Protein AF-F5XFW6-F1 (afdb_monomer)

Foldseek 3Di:
DDLVVLVVVLVVCVVVDDDDPDLLVQLVVLQVVLCVVLVFHDDPVRSDSVQSVDSVSVSVVSVVRNDDD

Mean predicted aligned error: 4.2 Å

Secondary structure (DSSP, 8-state):
--HHHHHHHHHHHHHHPPPPS-HHHHHHHHHHHHHHHHT----GGG--HHHHTSHHHHHHHHHHHT---

Radius of gyration: 11.31 Å; Cα contacts (8 Å, |Δi|>4): 54; chains: 1; bounding box: 32×19×24 Å

Solvent-accessible surface area (backbone atoms only — not comparable to full-atom values): 4157 Å² total; per-residue (Å²): 114,60,69,70,55,55,53,53,53,52,51,53,47,58,75,68,56,73,91,65,97,46,59,63,61,48,14,52,53,41,47,54,50,49,25,67,75,70,72,50,82,78,53,76,86,68,70,31,39,82,35,48,68,33,75,68,51,36,50,54,50,55,58,61,72,49,53,80,132

Structure (mmCIF, N/CA/C/O backbone):
data_AF-F5XFW6-F1
#
_entry.id   AF-F5XFW6-F1
#
loop_
_atom_site.group_PDB
_atom_site.id
_atom_site.type_symbol
_atom_site.label_atom_id
_atom_site.label_alt_id
_atom_site.label_comp_id
_atom_site.label_asym_id
_atom_site.label_entity_id
_atom_site.label_seq_id
_atom_site.pdbx_PDB_ins_code
_atom_site.Cartn_x
_atom_site.Cartn_y
_atom_site.Cartn_z
_atom_site.occupancy
_atom_site.B_iso_or_equiv
_atom_site.auth_seq_id
_atom_site.auth_comp_id
_atom_site.auth_asym_id
_atom_site.auth_atom_id
_atom_site.pdbx_PDB_model_num
ATOM 1 N N . MET A 1 1 ? -7.451 6.408 11.870 1.00 67.88 1 MET A N 1
ATOM 2 C CA . MET A 1 1 ? -5.977 6.262 11.994 1.00 67.88 1 MET A CA 1
ATOM 3 C C . MET A 1 1 ? -5.337 7.644 12.178 1.00 67.88 1 MET A C 1
ATOM 5 O O . MET A 1 1 ? -5.918 8.613 11.709 1.00 67.88 1 MET A O 1
ATOM 9 N N . ASN A 1 2 ? -4.185 7.782 12.849 1.00 82.50 2 ASN A N 1
ATOM 10 C CA . ASN A 1 2 ? -3.459 9.065 12.928 1.00 82.50 2 ASN A CA 1
ATOM 11 C C . ASN A 1 2 ? -2.628 9.289 11.646 1.00 82.50 2 ASN A C 1
ATOM 13 O O . ASN A 1 2 ? -1.800 8.440 11.322 1.00 82.50 2 ASN A O 1
ATOM 17 N N . ILE A 1 3 ? -2.805 10.425 10.955 1.00 84.31 3 ILE A N 1
ATOM 18 C CA . ILE A 1 3 ? -2.069 10.760 9.717 1.00 84.31 3 ILE A CA 1
ATOM 19 C C . ILE A 1 3 ? -0.545 10.703 9.918 1.00 84.31 3 ILE A C 1
ATOM 21 O O . ILE A 1 3 ? 0.170 10.208 9.055 1.00 84.31 3 ILE A O 1
ATOM 25 N N . GLY A 1 4 ? -0.045 11.142 11.079 1.00 87.50 4 GLY A N 1
ATOM 26 C CA . GLY A 1 4 ? 1.392 11.142 11.362 1.00 87.50 4 GLY A CA 1
ATOM 27 C C . GLY A 1 4 ? 1.973 9.736 11.526 1.00 87.50 4 GLY A C 1
ATOM 28 O O . GLY A 1 4 ? 3.153 9.529 11.264 1.00 87.50 4 GLY A O 1
ATOM 29 N N . LEU A 1 5 ? 1.146 8.762 11.922 1.00 89.56 5 LEU A N 1
ATOM 30 C CA . LEU A 1 5 ? 1.553 7.359 12.003 1.00 89.56 5 LEU A CA 1
ATOM 31 C C . LEU A 1 5 ? 1.654 6.732 10.608 1.00 89.56 5 LEU A C 1
ATOM 33 O O . LEU A 1 5 ? 2.620 6.026 10.345 1.00 89.56 5 LEU A O 1
ATOM 37 N N . ILE A 1 6 ? 0.694 7.018 9.719 1.00 90.88 6 ILE A N 1
ATOM 38 C CA . ILE A 1 6 ? 0.729 6.554 8.321 1.00 90.88 6 ILE A CA 1
ATOM 39 C C . ILE A 1 6 ? 2.027 7.028 7.663 1.00 90.88 6 ILE A C 1
ATOM 41 O O . ILE A 1 6 ? 2.768 6.223 7.107 1.00 90.88 6 ILE A O 1
ATOM 45 N N . ASP A 1 7 ? 2.338 8.316 7.804 1.00 92.62 7 ASP A N 1
ATOM 46 C CA . ASP A 1 7 ? 3.528 8.924 7.206 1.00 92.62 7 ASP A CA 1
ATOM 47 C C . ASP A 1 7 ? 4.820 8.299 7.718 1.00 92.62 7 ASP A C 1
ATOM 49 O O . ASP A 1 7 ? 5.718 7.993 6.935 1.00 92.62 7 ASP A O 1
ATOM 53 N N . HIS A 1 8 ? 4.907 8.089 9.032 1.00 93.44 8 HIS A N 1
ATOM 54 C CA . HIS A 1 8 ? 6.082 7.488 9.642 1.00 93.44 8 HIS A CA 1
ATOM 55 C C . HIS A 1 8 ? 6.307 6.058 9.141 1.00 93.44 8 HIS A C 1
ATOM 57 O O . HIS A 1 8 ? 7.404 5.727 8.700 1.00 93.44 8 HIS A O 1
ATOM 63 N N . VAL A 1 9 ? 5.257 5.236 9.144 1.00 93.38 9 VAL A N 1
ATOM 64 C CA . VAL A 1 9 ? 5.356 3.826 8.761 1.00 93.38 9 VAL A CA 1
ATOM 65 C C . VAL A 1 9 ? 5.645 3.658 7.268 1.00 93.38 9 VAL A C 1
ATOM 67 O O . VAL A 1 9 ? 6.470 2.825 6.893 1.00 93.38 9 VAL A O 1
ATOM 70 N N . LEU A 1 10 ? 5.018 4.463 6.404 1.00 93.25 10 LEU A N 1
ATOM 71 C CA . LEU A 1 10 ? 5.297 4.424 4.967 1.00 93.25 10 LEU A CA 1
ATOM 72 C C . LEU A 1 10 ? 6.729 4.875 4.651 1.00 93.25 10 LEU A C 1
ATOM 74 O O . LEU A 1 10 ? 7.377 4.253 3.809 1.00 93.25 10 LEU A O 1
ATOM 78 N N . ALA A 1 11 ? 7.254 5.881 5.358 1.00 93.06 11 ALA A N 1
ATOM 79 C CA . ALA A 1 11 ? 8.648 6.298 5.210 1.00 93.06 11 ALA A CA 1
ATOM 80 C C . ALA A 1 11 ? 9.628 5.190 5.635 1.00 93.06 11 ALA A C 1
ATOM 82 O O . ALA A 1 11 ? 10.609 4.921 4.940 1.00 93.06 11 ALA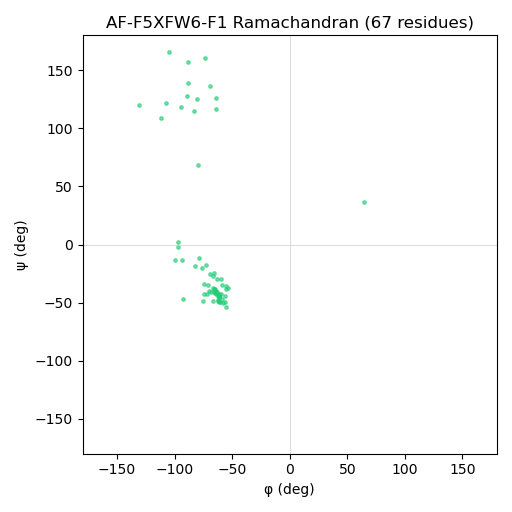 A O 1
ATOM 83 N N . GLU A 1 12 ? 9.361 4.495 6.747 1.00 92.94 12 GLU A N 1
ATOM 84 C CA . GLU A 1 12 ? 10.178 3.349 7.164 1.00 92.94 12 GLU A CA 1
ATOM 85 C C . GLU A 1 12 ? 10.124 2.198 6.151 1.00 92.94 12 GLU A C 1
ATOM 87 O O . GLU A 1 12 ? 11.157 1.595 5.845 1.00 92.94 12 GLU A O 1
ATOM 92 N N . TYR A 1 13 ? 8.945 1.912 5.596 1.00 91.12 13 TYR A N 1
ATOM 93 C CA . TYR A 1 13 ? 8.783 0.900 4.557 1.00 91.12 13 TYR A CA 1
ATOM 94 C C . TYR A 1 13 ? 9.564 1.253 3.290 1.00 91.12 13 TYR A C 1
ATOM 96 O O . TYR A 1 13 ? 10.265 0.395 2.755 1.00 91.12 13 TYR A O 1
ATOM 104 N N . GLU A 1 14 ? 9.507 2.506 2.837 1.00 89.81 14 GLU A N 1
ATOM 105 C CA . GLU A 1 14 ? 10.254 2.982 1.670 1.00 89.81 14 GLU A CA 1
ATOM 106 C C . GLU A 1 14 ? 11.768 2.813 1.860 1.00 89.81 14 GLU A C 1
ATOM 108 O O . GLU A 1 14 ? 12.447 2.300 0.971 1.00 89.81 14 GLU A O 1
ATOM 113 N N . HIS A 1 15 ? 12.292 3.128 3.048 1.00 88.31 15 HIS A N 1
ATOM 114 C CA . HIS A 1 15 ? 13.705 2.915 3.375 1.00 88.31 15 HIS A CA 1
ATOM 115 C C . HIS A 1 15 ? 14.130 1.438 3.363 1.00 88.31 15 HIS A C 1
ATOM 117 O O . HIS A 1 15 ? 15.290 1.133 3.081 1.00 88.31 15 HIS A O 1
ATOM 123 N N . GLN A 1 16 ? 13.21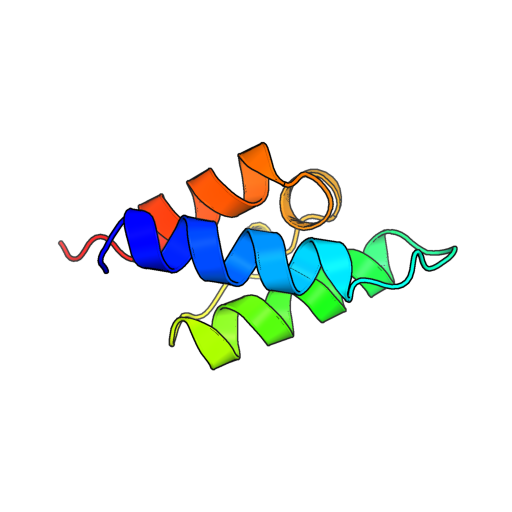7 0.516 3.676 1.00 86.25 16 GLN A N 1
ATOM 124 C CA . GLN A 1 16 ? 13.479 -0.929 3.697 1.00 86.25 16 GLN A CA 1
ATOM 125 C C . GLN A 1 16 ? 13.121 -1.633 2.380 1.00 86.25 16 GLN A C 1
ATOM 127 O O . GLN A 1 16 ? 13.485 -2.801 2.169 1.00 86.25 16 GLN A O 1
ATOM 132 N N . ARG A 1 17 ? 12.382 -0.958 1.496 1.00 81.19 17 ARG A N 1
ATOM 133 C CA . ARG A 1 17 ? 11.918 -1.509 0.228 1.00 81.19 17 ARG A CA 1
ATOM 134 C C . ARG A 1 17 ? 13.128 -1.823 -0.646 1.00 81.19 17 ARG A C 1
ATOM 136 O O . ARG A 1 17 ? 13.983 -0.989 -0.921 1.00 81.19 17 ARG A O 1
ATOM 143 N N . LYS A 1 18 ? 13.187 -3.072 -1.104 1.00 77.94 18 LYS A N 1
ATOM 144 C CA . LYS A 1 18 ? 14.114 -3.477 -2.161 1.00 77.94 18 LYS A CA 1
ATOM 145 C C . LYS A 1 18 ? 13.392 -3.268 -3.478 1.00 77.94 18 LYS A C 1
ATOM 147 O O . LYS A 1 18 ? 12.290 -3.788 -3.616 1.00 77.94 18 LYS A O 1
ATOM 152 N N . ALA A 1 19 ? 14.015 -2.548 -4.404 1.00 71.81 19 ALA A N 1
ATOM 153 C CA . ALA A 1 19 ? 13.516 -2.467 -5.766 1.00 71.81 19 ALA A CA 1
ATOM 154 C C . ALA A 1 19 ? 13.577 -3.867 -6.399 1.00 71.81 19 ALA A C 1
ATOM 156 O O . ALA A 1 19 ? 14.657 -4.452 -6.529 1.00 71.81 19 ALA A O 1
ATOM 157 N N . TYR A 1 20 ? 12.424 -4.426 -6.744 1.00 75.25 20 TYR A N 1
ATOM 158 C CA . TYR A 1 20 ? 12.306 -5.607 -7.583 1.00 75.25 20 TYR A CA 1
ATOM 159 C C . TYR A 1 20 ? 12.250 -5.182 -9.049 1.00 75.25 20 TYR A C 1
ATOM 161 O O . TYR A 1 20 ? 11.872 -4.065 -9.388 1.00 75.25 20 TYR A O 1
ATOM 169 N N . ALA A 1 21 ? 12.614 -6.103 -9.938 1.00 77.06 21 ALA A N 1
ATOM 170 C CA . ALA A 1 21 ? 12.505 -5.867 -11.374 1.00 77.06 21 ALA A CA 1
ATOM 171 C C . ALA A 1 21 ? 11.047 -5.884 -11.880 1.00 77.06 21 ALA A C 1
ATOM 173 O O . ALA A 1 21 ? 10.792 -5.402 -12.979 1.00 77.06 21 ALA A O 1
ATOM 174 N N . ASP A 1 22 ? 10.113 -6.448 -11.102 1.00 88.31 22 ASP A N 1
ATOM 175 C CA . ASP A 1 22 ? 8.709 -6.634 -11.484 1.00 88.31 22 ASP A CA 1
ATOM 176 C C . ASP A 1 22 ? 7.776 -5.737 -10.643 1.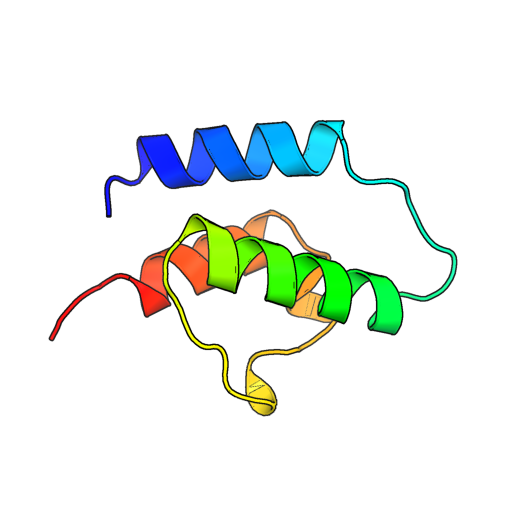00 88.31 22 ASP A C 1
ATOM 178 O O . ASP A 1 22 ? 7.558 -6.030 -9.461 1.00 88.31 22 ASP A O 1
ATOM 182 N N . PRO A 1 23 ? 7.187 -4.681 -11.239 1.00 86.62 23 PRO A N 1
ATOM 183 C CA . PRO A 1 23 ? 6.261 -3.776 -10.557 1.00 86.62 23 PRO A CA 1
ATOM 184 C C . PRO A 1 23 ? 5.015 -4.461 -9.989 1.00 86.62 23 PRO A C 1
ATOM 186 O O . PRO A 1 23 ? 4.477 -4.003 -8.982 1.00 86.62 23 PRO A O 1
ATOM 189 N N . ALA A 1 24 ? 4.540 -5.551 -10.599 1.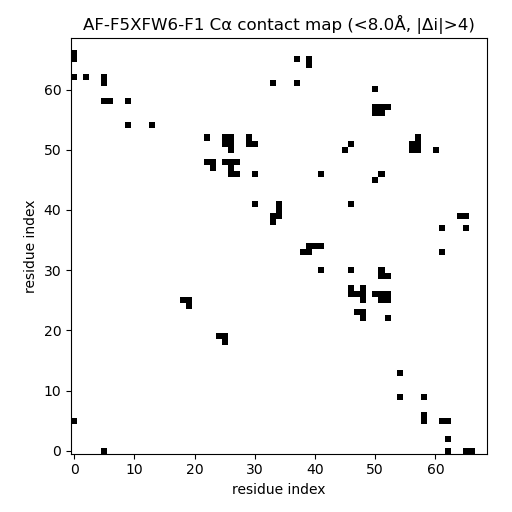00 89.62 24 ALA A N 1
ATOM 190 C CA . ALA A 1 24 ? 3.376 -6.276 -10.097 1.00 89.62 24 ALA A CA 1
ATOM 191 C C . ALA A 1 24 ? 3.706 -7.002 -8.789 1.00 89.62 24 ALA A C 1
ATOM 193 O O . ALA A 1 24 ? 2.921 -6.971 -7.842 1.00 89.62 24 ALA A O 1
ATOM 194 N N . LEU A 1 25 ? 4.899 -7.593 -8.700 1.00 90.56 25 LEU A N 1
ATOM 195 C CA . LEU A 1 25 ? 5.357 -8.237 -7.472 1.00 90.56 25 LEU A CA 1
ATOM 196 C C . LEU A 1 25 ? 5.589 -7.216 -6.349 1.00 90.56 25 LEU A C 1
ATOM 198 O O . LEU A 1 25 ? 5.270 -7.492 -5.191 1.00 90.56 25 LEU A O 1
ATOM 202 N N . GLU A 1 26 ? 6.106 -6.029 -6.683 1.00 90.94 26 GLU A N 1
ATOM 203 C CA . GLU A 1 26 ? 6.218 -4.927 -5.720 1.00 90.94 26 GLU A CA 1
ATOM 204 C C . GLU A 1 26 ? 4.855 -4.496 -5.191 1.00 90.94 26 GLU A C 1
ATOM 206 O O . GLU A 1 26 ? 4.696 -4.335 -3.983 1.00 90.94 26 GLU A O 1
ATOM 211 N N . ALA A 1 27 ? 3.874 -4.355 -6.083 1.00 92.06 27 ALA A N 1
ATOM 212 C CA . ALA A 1 27 ? 2.515 -3.981 -5.726 1.00 92.06 27 ALA A CA 1
ATOM 213 C C . ALA A 1 27 ? 1.912 -4.973 -4.729 1.00 92.06 27 ALA A C 1
ATOM 215 O O . ALA A 1 27 ? 1.451 -4.567 -3.669 1.00 92.06 27 ALA A O 1
ATOM 216 N N . VAL A 1 28 ? 1.995 -6.275 -5.016 1.00 92.44 28 VAL A N 1
ATOM 217 C CA . VAL A 1 28 ? 1.482 -7.329 -4.127 1.00 92.44 28 VAL A CA 1
ATOM 218 C C . VAL A 1 28 ? 2.191 -7.309 -2.773 1.00 92.44 28 VAL A C 1
ATOM 220 O O . VAL A 1 28 ? 1.542 -7.405 -1.734 1.00 92.44 28 VAL A O 1
ATOM 223 N N . ARG A 1 29 ? 3.519 -7.138 -2.749 1.00 93.06 29 ARG A N 1
ATOM 224 C CA . ARG A 1 29 ? 4.269 -7.030 -1.489 1.00 93.06 29 ARG A CA 1
ATOM 225 C C . ARG A 1 29 ? 3.817 -5.820 -0.670 1.00 93.06 29 ARG A C 1
ATOM 227 O O . ARG A 1 29 ? 3.657 -5.941 0.543 1.00 93.06 29 ARG A O 1
ATOM 234 N N . THR A 1 30 ? 3.624 -4.674 -1.320 1.00 94.25 30 THR A N 1
ATOM 235 C CA . THR A 1 30 ? 3.133 -3.464 -0.660 1.00 94.25 30 THR A CA 1
ATOM 236 C C . THR A 1 30 ? 1.700 -3.639 -0.167 1.00 94.25 30 THR A C 1
ATOM 238 O O . THR A 1 30 ? 1.433 -3.233 0.957 1.00 94.25 30 THR A O 1
ATOM 241 N N . ALA A 1 31 ? 0.813 -4.278 -0.940 1.00 94.62 31 ALA A N 1
ATOM 242 C CA . ALA A 1 31 ? -0.558 -4.591 -0.529 1.00 94.62 31 ALA A CA 1
ATOM 243 C C . ALA A 1 31 ? -0.570 -5.395 0.778 1.00 94.62 31 ALA A C 1
ATOM 245 O O . ALA A 1 31 ? -1.131 -4.938 1.767 1.00 94.62 31 ALA A O 1
ATOM 246 N N . ILE A 1 32 ? 0.170 -6.508 0.820 1.00 94.12 32 ILE A N 1
ATOM 247 C CA . ILE A 1 32 ? 0.290 -7.352 2.019 1.00 94.12 32 ILE A CA 1
ATOM 248 C C . ILE A 1 32 ? 0.792 -6.537 3.217 1.00 94.12 32 ILE A C 1
ATOM 250 O O . ILE A 1 32 ? 0.268 -6.666 4.319 1.00 94.12 32 ILE A O 1
ATOM 254 N N . PHE A 1 33 ? 1.805 -5.689 3.007 1.00 94.31 33 PHE A N 1
ATOM 255 C CA . PHE A 1 33 ? 2.345 -4.842 4.067 1.00 94.31 33 PHE A CA 1
ATOM 256 C C . PHE A 1 33 ? 1.298 -3.868 4.618 1.00 94.31 33 PHE A C 1
ATOM 258 O O . PHE A 1 33 ? 1.135 -3.780 5.832 1.00 94.31 33 PHE A O 1
ATOM 265 N N . VAL A 1 34 ? 0.588 -3.135 3.754 1.00 94.00 34 VAL A N 1
ATOM 266 C CA . VAL A 1 34 ? -0.387 -2.139 4.221 1.00 94.00 34 VAL A CA 1
ATOM 267 C C . VAL A 1 34 ? -1.624 -2.781 4.839 1.00 94.00 34 VAL A C 1
ATOM 269 O O . VAL A 1 34 ? -2.144 -2.249 5.815 1.00 94.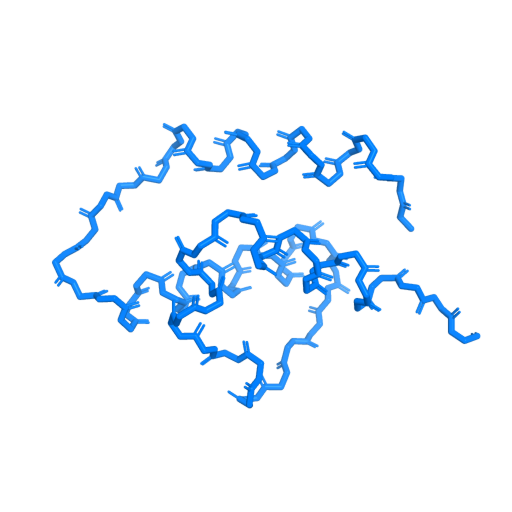00 34 VAL A O 1
ATOM 272 N N . GLU A 1 35 ? -2.074 -3.926 4.331 1.00 94.38 35 GLU A N 1
ATOM 273 C CA . GLU A 1 35 ? -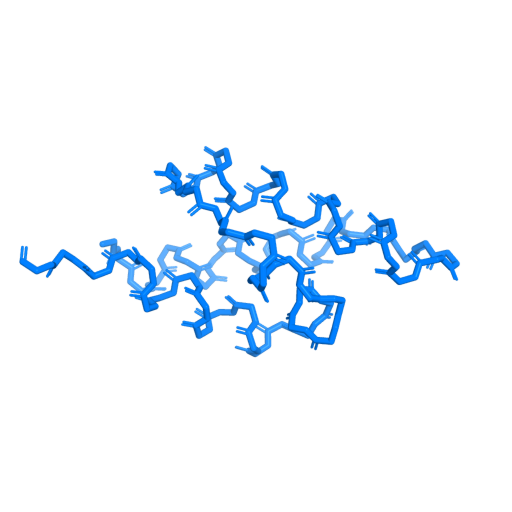3.180 -4.685 4.919 1.00 94.38 35 GLU A CA 1
ATOM 274 C C . GLU A 1 35 ? -2.841 -5.168 6.334 1.00 94.38 35 GLU A C 1
ATOM 276 O O . GLU A 1 35 ? -3.617 -4.930 7.259 1.00 94.38 35 GLU A O 1
ATOM 281 N N . ASP A 1 36 ? -1.657 -5.761 6.524 1.00 94.75 36 ASP A N 1
ATOM 282 C CA . ASP A 1 36 ? -1.202 -6.291 7.818 1.00 94.75 36 ASP A CA 1
ATOM 283 C C . ASP A 1 36 ? -0.965 -5.179 8.851 1.00 94.75 36 ASP A C 1
ATOM 285 O O . ASP A 1 36 ? -1.466 -5.228 9.974 1.00 94.75 36 ASP A O 1
ATOM 289 N N . VAL A 1 37 ? -0.245 -4.126 8.461 1.00 93.81 37 VAL A N 1
ATOM 290 C CA . VAL A 1 37 ? 0.139 -3.033 9.365 1.00 93.81 37 VAL A CA 1
ATOM 291 C C . VAL A 1 37 ? -1.045 -2.155 9.746 1.00 93.81 37 VAL A C 1
ATOM 293 O O . VAL A 1 37 ? -1.162 -1.735 10.900 1.00 93.81 37 VAL A O 1
ATOM 296 N N . PHE A 1 38 ? -1.898 -1.820 8.778 1.00 91.44 38 PHE A N 1
ATOM 297 C CA . PHE A 1 38 ? -2.993 -0.878 8.993 1.00 91.44 38 PHE A CA 1
ATOM 298 C C . PHE A 1 38 ? -4.329 -1.570 9.286 1.00 91.44 38 PHE A C 1
ATOM 300 O O . PHE A 1 38 ? -5.309 -0.877 9.564 1.00 91.44 38 PHE A O 1
ATOM 307 N N . GLY A 1 39 ? -4.374 -2.907 9.270 1.00 90.50 39 GLY A N 1
ATOM 308 C CA . GLY A 1 39 ? -5.588 -3.686 9.515 1.00 90.50 39 GLY A CA 1
ATOM 309 C C . GLY A 1 39 ? -6.655 -3.459 8.444 1.00 90.50 39 GLY A C 1
ATOM 310 O O . GLY A 1 39 ? -7.839 -3.367 8.765 1.00 90.50 39 GLY A O 1
ATOM 311 N N . LEU A 1 40 ? -6.225 -3.297 7.192 1.00 91.56 40 LEU A N 1
ATOM 312 C CA . LEU A 1 40 ? -7.084 -3.008 6.045 1.00 91.56 40 LEU A CA 1
ATOM 313 C C . LEU A 1 40 ? -7.255 -4.254 5.176 1.00 91.56 40 LEU A C 1
ATOM 315 O O . LEU A 1 40 ? -6.508 -5.222 5.285 1.00 91.56 40 LEU A O 1
ATOM 319 N N . THR A 1 41 ? -8.228 -4.209 4.275 1.00 92.44 41 THR A N 1
ATOM 320 C CA . THR A 1 41 ? -8.360 -5.181 3.187 1.00 92.44 41 THR A CA 1
ATOM 321 C C . THR A 1 41 ? -8.561 -4.399 1.903 1.00 92.44 41 THR A C 1
ATOM 323 O O . THR A 1 41 ? -9.499 -3.606 1.807 1.00 92.44 41 THR A O 1
ATOM 326 N N . LEU A 1 42 ? -7.659 -4.582 0.947 1.00 92.31 42 LEU A N 1
ATOM 327 C CA . LEU A 1 42 ? -7.731 -3.966 -0.367 1.00 92.31 42 LEU A CA 1
ATOM 328 C C . LEU A 1 42 ? -8.539 -4.872 -1.297 1.00 92.31 42 LEU A C 1
ATOM 330 O O . LEU A 1 42 ? -8.399 -6.093 -1.280 1.00 92.31 42 LEU A O 1
ATOM 334 N N . SER A 1 43 ? -9.393 -4.281 -2.127 1.00 91.06 43 SER A N 1
ATOM 335 C CA . SER A 1 43 ? -9.995 -5.008 -3.243 1.00 91.06 43 SER A CA 1
ATOM 336 C C . SER A 1 43 ? -8.974 -5.232 -4.359 1.00 91.06 43 SER A C 1
ATOM 338 O O . SER A 1 43 ? -7.999 -4.490 -4.480 1.00 91.06 43 SER A O 1
ATOM 340 N N . ASP A 1 44 ? -9.234 -6.202 -5.237 1.00 89.25 44 ASP A N 1
ATOM 341 C CA . ASP A 1 44 ? -8.385 -6.465 -6.407 1.00 89.25 44 ASP A CA 1
ATOM 342 C C . ASP A 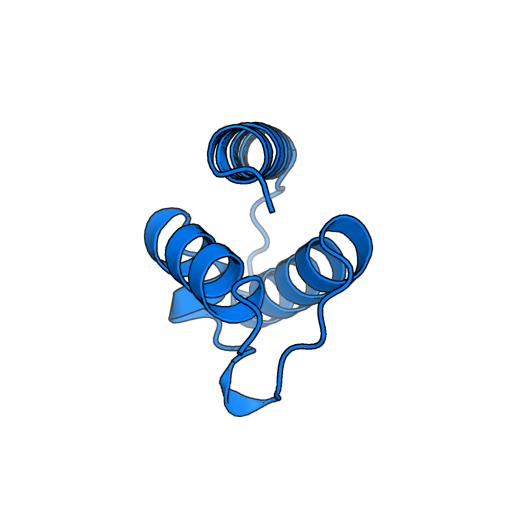1 44 ? -8.162 -5.203 -7.264 1.00 89.25 44 ASP A C 1
ATOM 344 O O . ASP A 1 44 ? -7.050 -4.956 -7.727 1.00 89.25 44 ASP A O 1
ATOM 348 N N . ASP A 1 45 ? -9.186 -4.353 -7.406 1.00 89.00 45 ASP A N 1
ATOM 349 C CA . ASP A 1 45 ? -9.097 -3.082 -8.141 1.00 89.00 45 ASP A CA 1
ATOM 350 C C . ASP A 1 45 ? -8.165 -2.058 -7.461 1.00 89.00 45 ASP A C 1
ATOM 352 O O . ASP A 1 45 ? -7.585 -1.194 -8.125 1.00 89.00 45 ASP A O 1
ATOM 356 N N . GLN A 1 46 ? -8.007 -2.143 -6.135 1.00 91.06 46 GLN A N 1
ATOM 357 C CA . GLN A 1 46 ? -7.081 -1.316 -5.355 1.00 91.06 46 GLN A CA 1
ATOM 358 C C . GLN A 1 46 ? -5.647 -1.865 -5.384 1.00 91.06 46 GLN A C 1
ATOM 360 O O . GLN A 1 46 ? -4.703 -1.108 -5.137 1.00 91.06 46 GLN A O 1
ATOM 365 N N . ILE A 1 47 ? -5.451 -3.141 -5.739 1.00 91.19 47 ILE A N 1
ATOM 366 C CA . ILE A 1 47 ? -4.129 -3.751 -5.943 1.00 91.19 47 ILE A CA 1
ATOM 367 C C . ILE A 1 47 ? -3.599 -3.351 -7.328 1.00 91.19 47 ILE A C 1
ATOM 369 O O . ILE A 1 47 ? -3.458 -4.145 -8.256 1.00 91.19 47 ILE A O 1
ATOM 373 N N . ASN A 1 48 ? -3.291 -2.062 -7.469 1.00 92.88 48 ASN A N 1
ATOM 374 C CA . ASN A 1 48 ? -2.778 -1.472 -8.697 1.00 92.88 48 ASN A CA 1
ATOM 375 C C . ASN A 1 48 ? -1.287 -1.121 -8.544 1.00 92.88 48 ASN A C 1
ATOM 377 O O . ASN A 1 48 ? -0.948 -0.288 -7.699 1.00 92.88 48 ASN A O 1
ATOM 381 N N . PRO A 1 49 ? -0.387 -1.662 -9.387 1.00 92.69 49 PRO A N 1
ATOM 382 C CA . PRO A 1 49 ? 1.033 -1.325 -9.344 1.00 92.69 49 PRO A CA 1
ATOM 383 C C . PRO A 1 49 ? 1.332 0.166 -9.460 1.00 92.69 49 PRO A C 1
ATOM 385 O O . PRO A 1 49 ? 2.227 0.649 -8.774 1.00 92.69 49 PRO A O 1
ATOM 388 N N . ALA A 1 50 ? 0.569 0.917 -10.256 1.00 91.62 50 ALA A N 1
ATOM 389 C CA . ALA A 1 50 ? 0.764 2.360 -10.395 1.00 91.62 50 ALA A CA 1
ATOM 390 C C . ALA A 1 50 ? 0.460 3.136 -9.101 1.00 91.62 50 ALA A C 1
ATOM 392 O O . ALA A 1 50 ? 1.001 4.216 -8.904 1.00 91.62 50 ALA A O 1
ATOM 393 N N . VAL A 1 51 ? -0.378 2.584 -8.219 1.00 92.81 51 VAL A N 1
ATOM 394 C CA . VAL A 1 51 ? -0.736 3.191 -6.928 1.00 92.81 51 VAL A CA 1
ATOM 395 C C . VAL A 1 51 ? 0.188 2.681 -5.827 1.00 92.81 51 VAL A C 1
ATOM 397 O O . VAL A 1 51 ? 0.732 3.457 -5.054 1.00 92.81 51 VAL A O 1
ATOM 400 N N . LEU A 1 52 ? 0.410 1.368 -5.774 1.00 92.44 52 LEU A N 1
ATOM 401 C CA . LEU A 1 52 ? 1.142 0.713 -4.688 1.00 92.44 52 LEU A CA 1
ATOM 402 C C . LEU A 1 52 ? 2.668 0.839 -4.795 1.00 92.44 52 LEU A C 1
ATOM 404 O O . LEU A 1 52 ? 3.382 0.509 -3.847 1.00 92.44 52 LEU A O 1
ATOM 408 N N . THR A 1 53 ? 3.188 1.300 -5.934 1.00 89.94 53 THR A N 1
ATOM 409 C CA . THR A 1 53 ? 4.617 1.614 -6.085 1.00 89.94 53 THR A CA 1
ATOM 410 C C . THR A 1 53 ? 4.927 3.105 -5.952 1.00 89.94 53 THR A C 1
ATOM 412 O O . THR A 1 53 ? 6.101 3.431 -5.750 1.00 89.94 53 THR A O 1
ATOM 415 N N . ASP A 1 54 ? 3.907 3.971 -5.989 1.00 90.81 54 ASP A N 1
ATOM 416 C CA . ASP A 1 54 ? 4.001 5.423 -5.812 1.00 90.81 54 ASP A CA 1
ATOM 417 C C . ASP A 1 54 ? 3.745 5.799 -4.335 1.00 90.81 54 ASP A C 1
ATOM 419 O O . ASP A 1 54 ? 2.650 5.561 -3.819 1.00 90.81 54 ASP A O 1
ATOM 423 N N . PRO A 1 55 ? 4.721 6.404 -3.632 1.00 90.19 55 PRO A N 1
ATOM 424 C CA . PRO A 1 55 ? 4.575 6.775 -2.224 1.00 90.19 55 PRO A CA 1
ATOM 425 C C . PRO A 1 55 ? 3.409 7.731 -1.932 1.00 90.19 55 PRO A C 1
ATOM 427 O O . PRO A 1 55 ? 2.783 7.637 -0.873 1.00 90.19 55 PRO A O 1
ATOM 430 N N . VAL A 1 56 ? 3.104 8.655 -2.848 1.00 92.31 56 VAL A N 1
ATOM 431 C CA . VAL A 1 56 ? 2.041 9.653 -2.664 1.00 92.31 56 VAL A CA 1
ATOM 432 C C . VAL A 1 56 ? 0.680 8.992 -2.841 1.00 92.31 56 VAL A C 1
ATOM 434 O O . VAL A 1 56 ? -0.179 9.116 -1.968 1.00 92.31 56 VAL A O 1
ATOM 437 N N . ALA A 1 57 ? 0.507 8.227 -3.919 1.00 93.25 57 ALA A N 1
ATOM 438 C CA . ALA A 1 57 ? -0.750 7.533 -4.192 1.00 93.25 57 ALA A CA 1
ATOM 439 C C . ALA A 1 57 ? -1.055 6.464 -3.126 1.00 93.25 57 ALA A C 1
ATOM 441 O O . ALA A 1 57 ? -2.198 6.324 -2.686 1.00 93.25 57 ALA A O 1
ATOM 442 N N . LEU A 1 58 ? -0.029 5.756 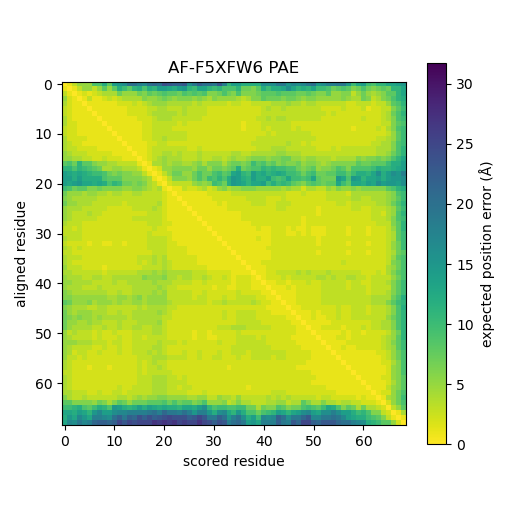-2.645 1.00 92.69 58 LEU A N 1
ATOM 443 C CA . LEU A 1 58 ? -0.152 4.794 -1.551 1.00 92.69 58 LEU A CA 1
ATOM 444 C C . LEU A 1 58 ? -0.633 5.455 -0.254 1.00 92.69 58 LEU A C 1
ATOM 446 O O . LEU A 1 58 ? -1.527 4.934 0.415 1.00 92.69 58 LEU A O 1
ATOM 450 N N . ARG A 1 59 ? -0.067 6.613 0.101 1.00 93.62 59 ARG A N 1
ATOM 451 C CA . ARG A 1 59 ? -0.489 7.383 1.278 1.00 93.62 59 ARG A CA 1
ATOM 452 C C . ARG A 1 59 ? -1.965 7.767 1.189 1.00 93.62 59 ARG A C 1
ATOM 454 O O . ARG A 1 59 ? -2.694 7.605 2.167 1.00 93.62 59 ARG A O 1
ATOM 461 N N . GLU A 1 60 ? -2.404 8.275 0.041 1.00 92.44 60 GLU A N 1
ATOM 462 C CA . GLU A 1 60 ? -3.799 8.667 -0.189 1.00 92.44 60 GLU A CA 1
ATOM 463 C C . GLU A 1 60 ? -4.752 7.465 -0.114 1.00 92.44 60 GLU A C 1
ATOM 465 O O . GLU A 1 60 ? -5.817 7.552 0.508 1.00 92.44 60 GLU A O 1
ATOM 470 N N . LEU A 1 61 ? -4.348 6.315 -0.662 1.00 92.12 61 LEU A N 1
ATOM 471 C CA . LEU A 1 61 ? -5.098 5.062 -0.567 1.00 92.12 61 LEU A CA 1
ATOM 472 C C . LEU A 1 61 ? -5.275 4.613 0.893 1.00 92.12 61 LEU A C 1
ATOM 474 O O . LEU A 1 61 ? -6.393 4.336 1.327 1.00 92.12 61 LEU A O 1
ATOM 478 N N . VAL A 1 62 ? -4.200 4.580 1.684 1.00 91.88 62 VAL A N 1
ATOM 479 C CA . VAL A 1 62 ? -4.268 4.172 3.100 1.00 91.88 62 VAL A CA 1
ATOM 480 C C . VAL A 1 62 ? -5.101 5.165 3.919 1.00 91.88 62 VAL A C 1
ATOM 482 O O . VAL A 1 62 ? -5.923 4.762 4.745 1.00 91.88 62 VAL A O 1
ATOM 485 N N . ALA A 1 63 ? -4.941 6.469 3.682 1.00 91.06 63 ALA A N 1
ATOM 486 C CA . ALA A 1 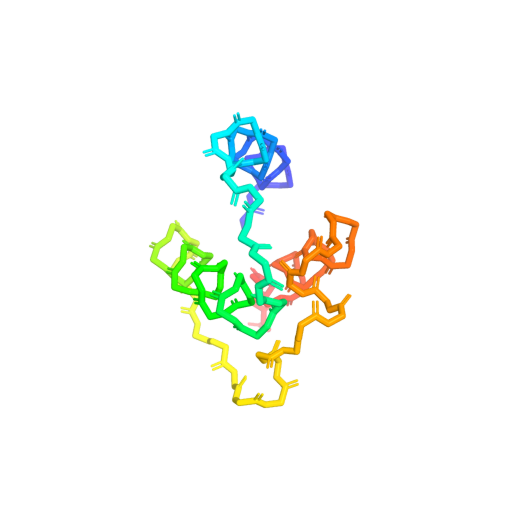63 ? -5.700 7.498 4.391 1.00 91.06 63 ALA A CA 1
ATOM 487 C C . ALA A 1 63 ? -7.207 7.435 4.088 1.00 91.06 63 ALA A C 1
ATOM 489 O O . ALA A 1 63 ? -8.017 7.600 4.998 1.00 91.06 63 ALA A O 1
ATOM 490 N N . SER A 1 64 ? -7.588 7.159 2.838 1.00 88.81 64 SER A N 1
ATOM 491 C CA . SER A 1 64 ? -8.996 7.041 2.432 1.00 88.81 64 SER A CA 1
ATOM 492 C C . SER A 1 64 ? -9.652 5.742 2.908 1.00 88.81 64 SER A C 1
ATOM 494 O O . SER A 1 64 ? -10.816 5.762 3.293 1.00 88.81 64 SER A O 1
ATOM 496 N N . THR A 1 65 ? -8.905 4.637 2.970 1.00 84.12 65 THR A N 1
ATOM 497 C CA . THR A 1 65 ? -9.423 3.323 3.408 1.00 84.12 65 THR A CA 1
ATOM 498 C C . THR A 1 65 ? -9.589 3.231 4.933 1.00 84.12 65 THR A C 1
ATOM 500 O O . THR A 1 65 ? -10.340 2.404 5.439 1.00 84.12 65 THR A O 1
ATOM 503 N N . THR A 1 66 ? -8.900 4.088 5.694 1.00 71.88 66 THR A N 1
ATOM 504 C CA . THR A 1 66 ? -8.924 4.092 7.171 1.00 71.88 66 THR A CA 1
ATOM 505 C C . THR A 1 66 ? -9.901 5.097 7.781 1.00 71.88 66 THR A C 1
ATOM 507 O O . THR A 1 66 ? -9.950 5.233 9.012 1.00 71.88 66 THR A O 1
ATOM 510 N N . SER A 1 67 ? -10.656 5.816 6.950 1.00 54.81 67 SER A N 1
ATOM 511 C CA . SER A 1 67 ? -11.728 6.692 7.406 1.00 54.81 67 SER A CA 1
ATOM 512 C C . SER A 1 67 ? -12.988 5.845 7.623 1.00 54.81 67 SER A C 1
ATOM 514 O O . SER A 1 67 ? -13.485 5.273 6.655 1.00 54.81 67 SER A O 1
ATOM 516 N N . PRO A 1 68 ? -13.493 5.708 8.863 1.00 44.72 68 PRO A N 1
ATOM 517 C CA . PRO A 1 68 ? -14.784 5.072 9.085 1.00 44.72 68 PRO A CA 1
ATOM 518 C C . PRO A 1 68 ? -15.884 5.987 8.531 1.00 44.72 68 PRO A C 1
ATOM 520 O O . PRO A 1 68 ? -15.822 7.203 8.735 1.00 44.72 68 PRO A O 1
ATOM 523 N N . ASP A 1 69 ? -16.858 5.403 7.835 1.00 40.66 69 ASP A N 1
ATOM 524 C CA . ASP A 1 69 ? -18.230 5.932 7.834 1.00 40.66 69 ASP A CA 1
ATOM 525 C C . ASP A 1 69 ? -18.776 5.911 9.277 1.00 40.66 69 ASP A C 1
ATOM 527 O O . ASP A 1 69 ? -18.537 4.897 9.984 1.00 40.66 69 ASP A O 1
#

Nearest PDB structures (foldseek):
  7thq-assembly1_E  TM=6.051E-01  e=1.356E+00  Prodigiosinella confusarubida
  5gxt-assembly1_A  TM=5.584E-01  e=1.054E+00  Escherichia coli K-12

Sequence (69 aa):
MNIGLIDHVLAEYEHQRKAYADPALEAVRTAIFVEDVFGLTLSDDQINPAVLTDPVALRELVASTTSPD

pLDDT: mean 87.62, std 10.48, range [40.66, 94.75]

Organism: Microlunatus phosphovorus (strain ATCC 700054 / DSM 10555 / JCM 9379 / NBRC 101784 / NCIMB 13414 / VKM Ac-1990 / NM-1) (NCBI:txid1032480)